Protein AF-A0A5J4TJ19-F1 (afdb_monomer_lite)

Structure (mmCIF, N/CA/C/O backbone):
data_AF-A0A5J4TJ19-F1
#
_entry.id   AF-A0A5J4TJ19-F1
#
loop_
_atom_site.group_PDB
_atom_site.id
_atom_site.type_symbol
_atom_site.label_atom_id
_atom_site.label_alt_id
_atom_site.label_comp_id
_atom_site.label_asym_id
_atom_site.label_entity_id
_atom_site.label_seq_id
_atom_site.pdbx_PDB_ins_code
_atom_site.Cartn_x
_atom_site.Cartn_y
_atom_site.Cartn_z
_atom_site.occupancy
_atom_site.B_iso_or_equiv
_atom_site.auth_seq_id
_atom_site.auth_comp_id
_atom_site.auth_asym_id
_atom_site.auth_atom_id
_atom_site.pdbx_PDB_model_num
ATOM 1 N N . MET A 1 1 ? -7.104 2.377 -13.188 1.00 73.00 1 MET A N 1
ATOM 2 C CA . MET A 1 1 ? -5.710 2.885 -13.024 1.00 73.00 1 MET A CA 1
ATOM 3 C C . MET A 1 1 ? -4.685 2.036 -13.780 1.00 73.00 1 MET A C 1
ATOM 5 O O . MET A 1 1 ? -3.679 2.564 -14.242 1.00 73.00 1 MET A O 1
ATOM 9 N N . ILE A 1 2 ? -4.985 0.755 -13.976 1.00 77.81 2 ILE A N 1
ATOM 10 C CA . ILE A 1 2 ? -4.185 -0.257 -14.673 1.00 77.81 2 ILE A CA 1
ATOM 11 C C . ILE A 1 2 ? -3.353 0.203 -15.890 1.00 77.81 2 ILE A C 1
ATOM 13 O O . ILE A 1 2 ? -2.145 -0.001 -15.876 1.00 77.81 2 ILE A O 1
ATOM 17 N N . LYS A 1 3 ? -3.923 0.924 -16.871 1.00 75.31 3 LYS A N 1
ATOM 18 C CA . LYS A 1 3 ? -3.199 1.369 -18.088 1.00 75.31 3 LYS A CA 1
ATOM 19 C C . LYS A 1 3 ? -1.941 2.196 -17.803 1.00 75.31 3 LYS A C 1
ATOM 21 O O . LYS A 1 3 ? -0.992 2.189 -18.576 1.00 75.31 3 LYS A O 1
ATOM 26 N N . ILE A 1 4 ? -1.944 2.940 -16.701 1.00 72.00 4 ILE A N 1
ATOM 27 C CA . ILE A 1 4 ? -0.815 3.772 -16.279 1.00 72.00 4 ILE A CA 1
ATOM 28 C C . ILE A 1 4 ? 0.294 2.897 -15.658 1.00 72.00 4 ILE A C 1
ATOM 30 O O . ILE A 1 4 ? 1.481 3.166 -15.833 1.00 72.00 4 ILE A O 1
ATOM 34 N N . LEU A 1 5 ? -0.092 1.823 -14.962 1.00 71.19 5 LEU A N 1
ATOM 35 C CA . LEU A 1 5 ? 0.812 0.867 -14.313 1.00 71.19 5 LEU A CA 1
ATOM 36 C C . LEU A 1 5 ? 1.460 -0.123 -15.299 1.00 71.19 5 LEU A C 1
ATOM 38 O O . LEU A 1 5 ? 2.409 -0.815 -14.934 1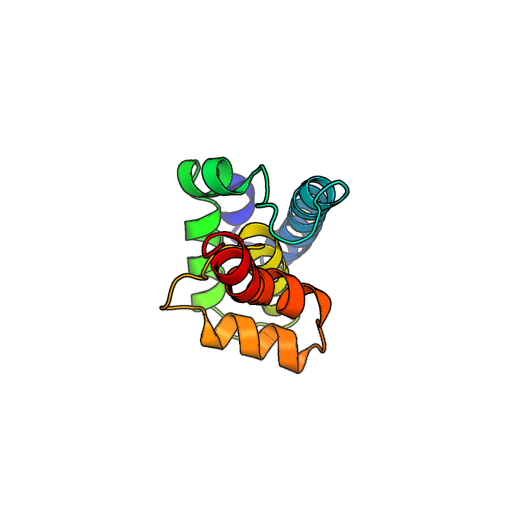.00 71.19 5 LEU A O 1
ATOM 42 N N . GLU A 1 6 ? 0.965 -0.194 -16.535 1.00 76.19 6 GLU A N 1
ATOM 43 C CA . GLU A 1 6 ? 1.499 -1.036 -17.617 1.00 76.19 6 GLU A CA 1
ATOM 44 C C . GLU A 1 6 ? 2.679 -0.396 -18.369 1.00 76.19 6 GLU A C 1
ATOM 46 O O . GLU A 1 6 ? 3.279 -1.030 -19.233 1.00 76.19 6 GLU A O 1
ATOM 51 N N . SER A 1 7 ? 3.052 0.845 -18.047 1.00 74.06 7 SER A N 1
ATOM 52 C CA . SER A 1 7 ? 4.174 1.523 -18.702 1.00 74.06 7 SER A CA 1
ATOM 53 C C . SER A 1 7 ? 5.529 0.879 -18.365 1.00 74.06 7 SER A C 1
ATOM 55 O O . SER A 1 7 ? 5.915 0.789 -17.200 1.00 74.06 7 SER A O 1
ATOM 57 N N . GLU A 1 8 ? 6.319 0.553 -19.393 1.00 68.38 8 GLU A N 1
ATOM 58 C CA . GLU A 1 8 ? 7.638 -0.094 -19.260 1.00 68.38 8 GLU A CA 1
ATOM 59 C C . GLU A 1 8 ? 8.735 0.826 -18.681 1.00 68.38 8 GLU A C 1
ATOM 61 O O . GLU A 1 8 ? 9.715 0.362 -18.093 1.00 68.38 8 GLU A O 1
ATOM 66 N N . GLY A 1 9 ? 8.585 2.150 -18.804 1.00 74.56 9 GLY A N 1
ATOM 67 C CA . GLY A 1 9 ? 9.591 3.115 -18.349 1.00 74.56 9 GLY A CA 1
ATOM 68 C C . GLY A 1 9 ? 9.588 3.339 -16.831 1.00 74.56 9 GLY A C 1
ATOM 69 O O . GLY A 1 9 ? 8.590 3.792 -16.278 1.00 74.56 9 GLY A O 1
ATOM 70 N N . TYR A 1 10 ? 10.731 3.142 -16.158 1.00 73.12 10 TYR A N 1
ATOM 71 C CA . TYR A 1 10 ? 10.865 3.344 -14.702 1.00 73.12 10 TYR A CA 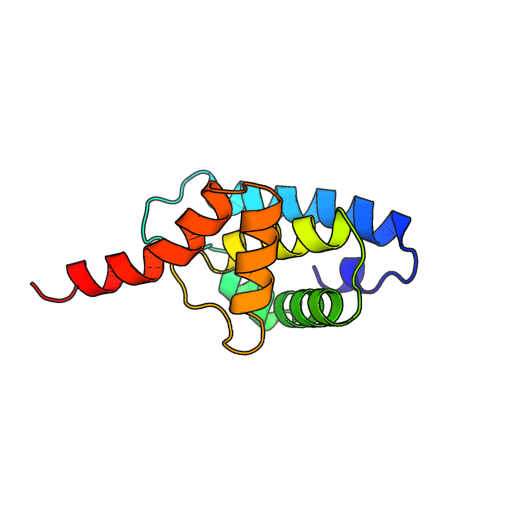1
ATOM 72 C C . TYR A 1 10 ? 10.490 4.760 -14.232 1.00 73.12 10 TYR A C 1
ATOM 74 O O . TYR A 1 10 ? 9.730 4.925 -13.282 1.00 73.12 10 TYR A O 1
ATOM 82 N N . ILE A 1 11 ? 10.981 5.790 -14.927 1.00 73.75 11 ILE A N 1
ATOM 83 C CA . ILE A 1 11 ? 10.667 7.195 -14.613 1.00 73.75 11 ILE A CA 1
ATOM 84 C C . ILE A 1 11 ? 9.173 7.474 -14.816 1.00 73.75 11 ILE A C 1
ATOM 86 O O . ILE A 1 11 ? 8.565 8.218 -14.047 1.00 73.75 11 ILE A O 1
ATOM 90 N N . ILE A 1 12 ? 8.574 6.865 -15.842 1.00 78.12 12 ILE A N 1
ATOM 91 C CA . ILE A 1 12 ? 7.144 7.003 -16.120 1.00 78.12 12 ILE A CA 1
ATOM 92 C C . ILE A 1 12 ? 6.344 6.336 -15.003 1.00 78.12 12 ILE A C 1
ATOM 94 O O . ILE A 1 12 ? 5.401 6.945 -14.510 1.00 78.12 12 ILE A O 1
ATOM 98 N N . LEU A 1 13 ? 6.759 5.153 -14.541 1.00 76.31 13 LEU A N 1
ATOM 99 C CA . LEU A 1 13 ? 6.145 4.460 -13.411 1.00 76.31 13 LEU A CA 1
ATOM 100 C C . LEU A 1 13 ? 6.218 5.287 -12.119 1.00 76.31 13 LEU A C 1
ATOM 102 O O . LEU A 1 13 ? 5.219 5.390 -11.416 1.00 76.31 13 LEU A O 1
ATOM 106 N N . LEU A 1 14 ? 7.360 5.916 -11.825 1.00 75.56 14 LEU A N 1
ATOM 107 C CA . LEU A 1 14 ? 7.516 6.783 -10.651 1.00 75.56 14 LEU A CA 1
ATOM 108 C C . LEU A 1 14 ? 6.557 7.980 -10.683 1.00 75.56 14 LEU A C 1
ATOM 110 O O . LEU A 1 14 ? 5.779 8.169 -9.751 1.00 75.56 14 LEU A O 1
ATOM 114 N N . LYS A 1 15 ? 6.552 8.751 -11.778 1.00 80.56 15 LYS A N 1
ATOM 115 C CA . LYS A 1 15 ? 5.634 9.896 -11.938 1.00 80.56 15 LYS A CA 1
ATOM 116 C C . LYS A 1 15 ? 4.171 9.465 -11.915 1.00 80.56 15 LYS A C 1
ATOM 118 O O . LYS A 1 15 ? 3.307 10.146 -11.373 1.00 80.56 15 LYS A O 1
ATOM 123 N N . SER A 1 16 ? 3.897 8.309 -12.497 1.00 79.88 16 SER A N 1
ATOM 124 C CA . SER A 1 16 ? 2.578 7.700 -12.478 1.00 79.88 16 SER A CA 1
ATOM 125 C C . SER A 1 16 ? 2.132 7.345 -11.064 1.00 79.88 16 SER A C 1
ATOM 127 O O . SER A 1 16 ? 1.011 7.669 -10.684 1.00 79.88 16 SER A O 1
ATOM 129 N N . ALA A 1 17 ? 3.013 6.740 -10.263 1.00 80.12 17 ALA A N 1
ATOM 130 C CA . ALA A 1 17 ? 2.744 6.428 -8.866 1.00 80.1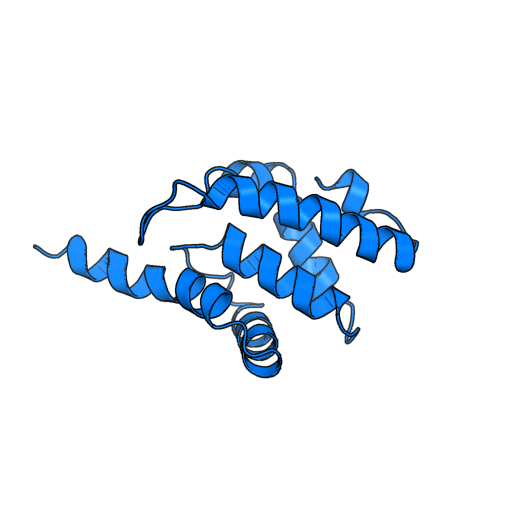2 17 ALA A CA 1
ATOM 131 C C . ALA A 1 17 ? 2.471 7.699 -8.043 1.00 80.12 17 ALA A C 1
ATOM 133 O O . ALA A 1 17 ? 1.591 7.681 -7.188 1.00 80.12 17 ALA A O 1
ATOM 134 N N . GLU A 1 18 ? 3.148 8.817 -8.332 1.00 83.00 18 GLU A N 1
ATOM 135 C CA . GLU A 1 18 ? 2.871 10.119 -7.700 1.00 83.00 18 GLU A CA 1
ATOM 136 C C . GLU A 1 18 ? 1.484 10.684 -8.046 1.00 83.00 18 GLU A C 1
ATOM 138 O O . GLU A 1 18 ? 0.815 11.268 -7.195 1.00 83.00 18 GLU A O 1
ATOM 143 N N . ILE A 1 19 ? 1.013 10.507 -9.279 1.00 85.81 19 ILE A N 1
ATOM 144 C CA . ILE A 1 19 ? -0.345 10.924 -9.656 1.00 85.81 19 ILE A CA 1
ATOM 145 C C . ILE A 1 19 ? -1.372 10.028 -8.962 1.00 85.81 19 ILE A C 1
ATOM 147 O O . ILE A 1 19 ? -2.331 10.505 -8.355 1.00 85.81 19 ILE A O 1
ATOM 151 N N . ILE A 1 20 ? -1.147 8.719 -9.026 1.00 85.75 20 ILE A N 1
ATOM 152 C CA . ILE A 1 20 ? -2.039 7.707 -8.472 1.00 85.75 20 ILE A CA 1
ATOM 153 C C . ILE A 1 20 ? -2.188 7.871 -6.958 1.00 85.75 20 ILE A C 1
ATOM 155 O O . ILE A 1 20 ? -3.309 7.863 -6.450 1.00 85.75 20 ILE A O 1
ATOM 159 N N . ILE A 1 21 ? -1.082 8.059 -6.234 1.00 88.88 21 ILE A N 1
ATOM 160 C CA . ILE A 1 21 ? -1.115 8.209 -4.778 1.00 88.88 21 ILE A CA 1
ATOM 161 C C . ILE A 1 21 ? -1.918 9.445 -4.363 1.00 88.88 21 ILE A C 1
ATOM 163 O O . ILE A 1 21 ? -2.589 9.406 -3.339 1.00 88.88 21 ILE A O 1
ATOM 167 N N . ASN A 1 22 ? -1.910 10.521 -5.155 1.00 89.31 22 ASN A N 1
ATOM 168 C CA . ASN A 1 22 ? -2.717 11.708 -4.872 1.00 89.31 22 ASN A CA 1
ATOM 169 C C . ASN A 1 22 ? -4.218 11.439 -5.054 1.00 89.31 22 ASN A C 1
ATOM 171 O O . ASN A 1 22 ? -5.016 11.910 -4.248 1.00 89.31 22 ASN A O 1
ATOM 175 N N . ILE A 1 23 ? -4.600 10.641 -6.057 1.00 89.06 23 ILE A N 1
ATOM 176 C CA . ILE A 1 23 ? -5.995 10.219 -6.261 1.00 89.06 23 ILE A CA 1
ATOM 177 C C . ILE A 1 23 ? -6.464 9.337 -5.098 1.00 89.06 23 ILE A C 1
ATOM 179 O O . ILE A 1 23 ? -7.543 9.556 -4.556 1.00 89.06 23 ILE A O 1
ATOM 183 N N . ILE A 1 24 ? -5.639 8.371 -4.684 1.00 90.88 24 ILE A N 1
ATOM 184 C CA . ILE A 1 24 ? -5.925 7.503 -3.532 1.00 90.88 24 ILE A CA 1
ATOM 185 C C . ILE A 1 24 ? -6.076 8.359 -2.268 1.00 90.88 24 ILE A C 1
ATOM 187 O O . ILE A 1 24 ? -7.096 8.296 -1.594 1.00 90.88 24 ILE A O 1
ATOM 191 N N . LYS A 1 25 ? -5.122 9.256 -1.994 1.00 91.56 25 LYS A N 1
ATOM 192 C CA . LYS A 1 25 ? -5.185 10.169 -0.841 1.00 91.56 25 LYS A CA 1
ATOM 193 C C . LYS A 1 25 ? -6.446 11.023 -0.815 1.00 91.56 25 LYS A C 1
ATOM 195 O O . LYS A 1 25 ? -6.989 11.243 0.261 1.00 91.56 25 LYS A O 1
ATOM 200 N N . ALA A 1 26 ? -6.921 11.496 -1.968 1.00 91.31 26 ALA A N 1
ATOM 201 C CA . ALA A 1 26 ? -8.157 12.270 -2.033 1.00 91.31 26 ALA A CA 1
ATOM 202 C C . ALA A 1 26 ? -9.361 11.469 -1.509 1.00 91.31 26 ALA A C 1
ATOM 204 O O . ALA A 1 26 ? -10.218 12.030 -0.834 1.00 91.31 26 ALA A O 1
ATOM 205 N N . GLY A 1 27 ? -9.378 10.151 -1.732 1.00 89.69 27 GLY A N 1
ATOM 206 C CA . GLY A 1 27 ? -10.398 9.255 -1.193 1.00 89.69 27 GLY A CA 1
ATOM 207 C C . GLY A 1 27 ? -10.321 9.015 0.319 1.00 89.69 27 GLY A C 1
ATOM 208 O O . GLY A 1 27 ? -11.207 8.350 0.845 1.00 89.69 27 GLY A O 1
ATOM 209 N N . LEU A 1 28 ? -9.304 9.542 1.015 1.00 91.50 28 LEU A N 1
ATOM 210 C CA . LEU A 1 28 ? -9.132 9.414 2.468 1.00 91.50 28 LEU A CA 1
ATOM 211 C C . LEU A 1 28 ? -9.553 10.654 3.266 1.00 91.50 28 LEU A C 1
ATOM 213 O O . LEU A 1 28 ? -9.705 10.545 4.477 1.00 91.50 28 LEU A O 1
ATOM 217 N N . ILE A 1 29 ? -9.695 11.824 2.628 1.00 88.88 29 ILE A N 1
ATOM 218 C CA . ILE A 1 29 ? -9.797 13.133 3.313 1.00 88.88 29 ILE A CA 1
ATOM 219 C C . ILE A 1 29 ? -10.968 13.199 4.309 1.00 88.88 29 ILE A C 1
ATOM 221 O O . ILE A 1 29 ? -10.871 13.894 5.316 1.00 88.88 29 ILE A O 1
ATOM 225 N N . GLU A 1 30 ? -12.040 12.451 4.061 1.00 86.81 30 GLU A N 1
ATOM 226 C CA . GLU A 1 30 ? -13.260 12.457 4.880 1.00 86.81 30 GLU A CA 1
ATOM 227 C C . GLU A 1 30 ? -13.532 11.108 5.565 1.00 86.81 30 GLU A C 1
ATOM 229 O O . GLU A 1 30 ? -14.629 10.877 6.072 1.00 86.81 30 GLU A O 1
ATOM 234 N N . LEU A 1 31 ? -12.552 10.197 5.578 1.00 90.94 31 LEU A N 1
ATOM 235 C CA . LEU A 1 31 ? -12.708 8.901 6.233 1.00 90.94 31 LEU A CA 1
ATOM 236 C C . LEU A 1 31 ? -12.311 8.973 7.704 1.00 90.94 31 LEU A C 1
ATOM 238 O O . LEU A 1 31 ? -11.183 9.326 8.047 1.00 90.94 31 LEU A O 1
ATOM 242 N N . ASN A 1 32 ? -13.223 8.538 8.565 1.00 90.12 32 ASN A N 1
ATOM 243 C CA . ASN A 1 32 ? -12.952 8.281 9.971 1.00 90.12 32 ASN A CA 1
ATOM 244 C C . ASN A 1 32 ? -12.167 6.966 10.158 1.00 90.12 32 ASN A C 1
ATOM 246 O O . ASN A 1 32 ? -11.972 6.174 9.228 1.00 90.12 32 ASN A O 1
ATOM 250 N N . GLU A 1 33 ? -11.716 6.714 11.384 1.00 87.50 33 GLU A N 1
ATOM 251 C CA . GLU A 1 33 ? -11.166 5.416 11.789 1.00 87.50 33 GLU A CA 1
ATOM 252 C C . GLU A 1 33 ? -12.193 4.292 11.564 1.00 87.50 33 GLU A C 1
ATOM 254 O O . GLU A 1 33 ? -13.401 4.477 11.725 1.00 87.50 33 GLU A O 1
ATOM 259 N N . GLY A 1 34 ? -11.719 3.131 11.115 1.00 87.56 34 GLY A N 1
ATOM 260 C CA . GLY A 1 34 ? -12.547 1.974 10.770 1.00 87.56 34 GLY A CA 1
ATOM 261 C C . GLY A 1 34 ? -13.284 2.081 9.426 1.00 87.56 34 GLY A C 1
ATOM 262 O O . GLY A 1 34 ? -13.830 1.082 8.953 1.00 87.56 34 GLY A O 1
ATOM 263 N N . GLN A 1 35 ? -13.312 3.256 8.784 1.00 91.06 35 GLN A N 1
ATOM 264 C CA . GLN A 1 35 ? -13.962 3.420 7.484 1.00 91.06 35 GLN A CA 1
ATOM 265 C C . GLN A 1 35 ? -13.046 3.009 6.331 1.00 91.06 35 GLN A C 1
ATOM 267 O O . GLN A 1 35 ? -11.917 3.476 6.192 1.00 91.06 35 GLN A O 1
ATOM 272 N N . GLN A 1 36 ? -13.584 2.161 5.458 1.00 91.62 36 GLN A N 1
ATOM 273 C CA . GLN A 1 36 ? -12.861 1.609 4.318 1.00 91.62 36 GLN A CA 1
ATOM 274 C C . GLN A 1 36 ? -12.714 2.622 3.187 1.00 91.62 36 GLN A C 1
ATOM 276 O O . GLN A 1 36 ? -13.571 3.482 2.974 1.00 91.62 36 GLN A O 1
ATOM 281 N N . HIS A 1 37 ? -11.650 2.461 2.402 1.00 91.62 37 HIS A N 1
ATOM 282 C CA . HIS A 1 37 ? -11.404 3.318 1.254 1.00 91.62 37 HIS A CA 1
ATOM 283 C C . HIS A 1 37 ? -12.503 3.149 0.179 1.00 91.62 37 HIS A C 1
ATOM 285 O O . HIS A 1 37 ? -12.715 2.033 -0.305 1.00 91.62 37 HIS A O 1
ATOM 291 N N . PRO A 1 38 ? -13.145 4.237 -0.302 1.00 92.00 38 PRO A N 1
ATOM 292 C CA . PRO A 1 38 ? -14.269 4.158 -1.247 1.00 92.00 38 PRO A CA 1
ATOM 293 C C . PRO A 1 38 ? -13.914 3.563 -2.616 1.00 92.00 38 PRO A C 1
ATOM 295 O O . PRO A 1 38 ? -14.791 3.089 -3.331 1.00 92.00 38 PRO A O 1
ATOM 298 N N . TYR A 1 39 ? -12.635 3.577 -2.998 1.00 89.50 39 TYR A N 1
ATOM 299 C CA . TYR A 1 39 ? -12.166 3.073 -4.286 1.00 89.50 39 TYR A CA 1
ATOM 300 C C . TYR A 1 39 ? -11.669 1.630 -4.206 1.00 89.50 39 TYR A C 1
ATOM 302 O O . TYR A 1 39 ? -11.346 1.069 -5.246 1.00 89.50 39 TYR A O 1
ATOM 310 N N . LEU A 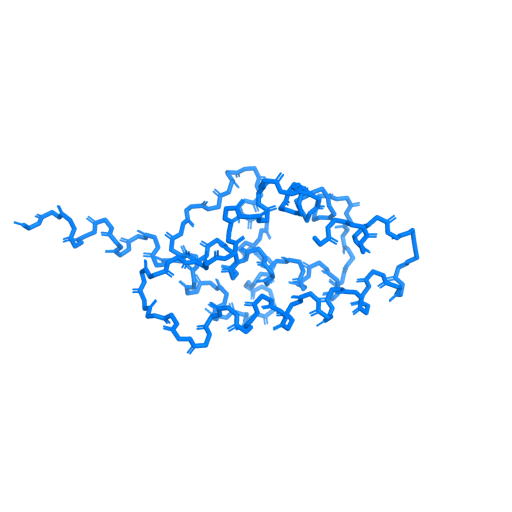1 40 ? -11.613 1.009 -3.018 1.00 87.25 40 LEU A N 1
ATOM 311 C CA . LEU A 1 40 ? -11.034 -0.327 -2.851 1.00 87.25 40 LEU A CA 1
ATOM 312 C C . LEU A 1 40 ? -11.663 -1.342 -3.812 1.00 87.25 40 LEU A C 1
ATOM 314 O O . LEU A 1 40 ? -10.944 -1.944 -4.603 1.00 87.25 40 LEU A O 1
ATOM 318 N N . GLN A 1 41 ? -12.992 -1.490 -3.787 1.00 88.62 41 GLN A N 1
ATOM 319 C CA . GLN A 1 41 ? -13.673 -2.477 -4.630 1.00 88.62 41 GLN A CA 1
ATOM 320 C C . GLN A 1 41 ? -13.455 -2.190 -6.118 1.00 88.62 41 GLN A C 1
ATOM 322 O O . GLN A 1 41 ? -13.070 -3.080 -6.864 1.00 88.62 41 GLN A O 1
ATOM 327 N N . GLN A 1 42 ? -13.588 -0.929 -6.531 1.00 91.50 42 GLN A N 1
ATOM 328 C CA . GLN A 1 42 ? -13.357 -0.528 -7.918 1.00 91.50 42 GLN A CA 1
ATOM 329 C C . GLN A 1 42 ? -11.925 -0.839 -8.389 1.00 91.50 42 GLN A C 1
ATOM 331 O O . GLN A 1 42 ? -11.730 -1.246 -9.531 1.00 91.50 42 GLN A O 1
ATOM 336 N N . LEU A 1 43 ? -10.922 -0.640 -7.528 1.00 89.38 43 LEU A N 1
ATOM 337 C CA . LEU A 1 43 ? -9.515 -0.903 -7.845 1.00 89.38 43 LEU A CA 1
ATOM 338 C C . LEU A 1 43 ? -9.163 -2.396 -7.824 1.00 89.38 43 LEU A C 1
ATOM 340 O O . LEU A 1 43 ? -8.181 -2.804 -8.448 1.00 89.38 43 LEU A O 1
ATOM 344 N N . ILE A 1 44 ? -9.929 -3.208 -7.094 1.00 89.12 44 ILE A N 1
ATOM 345 C CA . ILE A 1 44 ? -9.874 -4.668 -7.200 1.00 89.12 44 ILE A CA 1
ATOM 346 C C . ILE A 1 44 ? -10.483 -5.092 -8.540 1.00 89.12 44 ILE A C 1
ATOM 348 O O . ILE A 1 44 ? -9.829 -5.801 -9.303 1.00 89.12 44 ILE A O 1
ATOM 352 N N . ASP A 1 45 ? -11.690 -4.611 -8.844 1.00 91.00 45 ASP A N 1
ATOM 353 C CA . ASP A 1 45 ? -12.461 -5.000 -10.028 1.00 91.00 45 ASP A CA 1
ATOM 354 C C . ASP A 1 45 ? -11.757 -4.616 -11.337 1.00 91.00 45 ASP A C 1
ATOM 356 O O . ASP A 1 45 ? -11.787 -5.373 -12.306 1.00 91.00 45 ASP A O 1
ATOM 360 N N . ASP A 1 46 ? -11.086 -3.458 -11.377 1.00 90.81 46 ASP A N 1
ATOM 361 C CA . ASP A 1 46 ? -10.339 -3.001 -12.557 1.00 90.81 46 ASP A CA 1
ATOM 362 C C . ASP A 1 46 ? -8.916 -3.591 -12.664 1.00 90.81 46 ASP A C 1
ATOM 364 O O . ASP A 1 46 ? -8.166 -3.235 -13.576 1.00 90.81 46 ASP A O 1
ATOM 368 N N . GLY A 1 47 ? -8.533 -4.476 -11.734 1.00 89.56 47 GLY A N 1
ATOM 369 C CA . GLY A 1 47 ? -7.235 -5.151 -11.695 1.00 89.56 47 GLY A CA 1
ATOM 370 C C . GLY A 1 47 ? -6.062 -4.284 -11.226 1.00 89.56 47 GLY A C 1
ATOM 371 O O . GLY A 1 47 ? -4.923 -4.758 -11.201 1.00 89.56 47 GLY A O 1
ATOM 372 N N . SER A 1 48 ? -6.292 -3.029 -10.827 1.00 90.31 48 SER A N 1
ATOM 373 C CA . SER A 1 48 ? -5.214 -2.134 -10.388 1.00 90.31 48 SER A CA 1
ATOM 374 C C . SER A 1 48 ? -4.538 -2.627 -9.110 1.00 90.31 48 SER A C 1
ATOM 376 O O . SER A 1 48 ? -3.314 -2.558 -9.017 1.00 90.31 48 SER A O 1
ATOM 378 N N . VAL A 1 49 ? -5.295 -3.174 -8.150 1.00 90.12 49 VAL A N 1
ATOM 379 C CA . VAL A 1 49 ? -4.720 -3.781 -6.935 1.00 90.12 49 VAL A CA 1
ATOM 380 C C . VAL A 1 49 ? -3.805 -4.943 -7.304 1.00 90.12 49 VAL A C 1
ATOM 382 O O . VAL A 1 49 ? -2.653 -4.955 -6.879 1.00 90.12 49 VAL A O 1
ATOM 385 N N . THR A 1 50 ? -4.263 -5.867 -8.152 1.00 90.81 50 THR A N 1
ATOM 386 C CA . THR A 1 50 ? -3.446 -6.990 -8.638 1.00 90.81 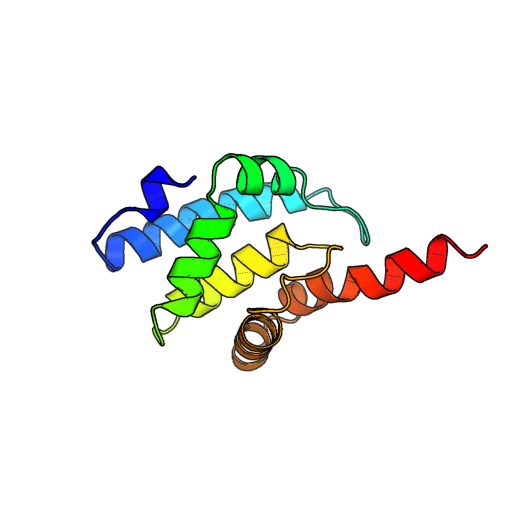50 THR A CA 1
ATOM 387 C C . THR A 1 50 ? -2.147 -6.493 -9.262 1.00 90.81 50 THR A C 1
ATOM 389 O O . THR A 1 50 ? -1.069 -6.984 -8.927 1.00 90.81 50 THR A O 1
ATOM 392 N N . LYS A 1 51 ? -2.218 -5.447 -10.094 1.00 87.81 51 LYS A N 1
ATOM 393 C CA . LYS A 1 51 ? -1.027 -4.889 -10.732 1.00 87.81 51 LYS A CA 1
ATOM 394 C C . LYS A 1 51 ? -0.054 -4.252 -9.739 1.00 87.81 51 LYS A C 1
ATOM 396 O O . LYS A 1 51 ? 1.156 -4.419 -9.879 1.00 87.81 51 LYS A O 1
ATOM 401 N N . LEU A 1 52 ? -0.557 -3.541 -8.729 1.00 88.81 52 LEU A N 1
ATOM 402 C CA . LEU A 1 52 ? 0.271 -2.987 -7.654 1.00 88.81 52 LEU A CA 1
ATOM 403 C C . LEU A 1 52 ? 0.986 -4.096 -6.875 1.00 88.81 52 LEU A C 1
ATOM 405 O O . LEU A 1 52 ? 2.177 -3.968 -6.602 1.00 88.81 52 LEU A O 1
ATOM 409 N N . VAL A 1 53 ? 0.291 -5.199 -6.583 1.00 89.50 53 VAL A N 1
ATOM 410 C CA . VAL A 1 53 ? 0.871 -6.379 -5.926 1.00 89.50 53 VAL A CA 1
ATOM 411 C C . VAL A 1 53 ? 1.970 -7.012 -6.785 1.00 89.50 53 VAL A C 1
ATOM 413 O O . VAL A 1 53 ? 3.049 -7.305 -6.276 1.00 89.50 53 VAL A O 1
ATOM 416 N N . GLU A 1 54 ? 1.751 -7.183 -8.090 1.00 88.06 54 GLU A N 1
ATOM 417 C CA . GLU A 1 54 ? 2.787 -7.673 -9.012 1.00 88.06 54 GLU A CA 1
ATOM 418 C C . GLU A 1 54 ? 4.022 -6.765 -9.018 1.00 88.06 54 GLU A C 1
ATOM 420 O O . GLU A 1 54 ? 5.149 -7.234 -8.853 1.00 88.06 54 GLU A O 1
ATOM 425 N N . LEU A 1 55 ? 3.823 -5.453 -9.171 1.00 84.75 55 LEU A N 1
ATOM 426 C CA . LEU A 1 55 ? 4.910 -4.472 -9.185 1.00 84.75 55 LEU A CA 1
ATOM 427 C C . LEU A 1 55 ? 5.686 -4.459 -7.862 1.00 84.75 55 LEU A C 1
ATOM 429 O O . LEU A 1 55 ? 6.909 -4.303 -7.872 1.00 84.75 55 LEU A O 1
ATOM 433 N N . PHE A 1 56 ? 4.988 -4.673 -6.746 1.00 87.06 56 PHE A N 1
ATOM 434 C CA . PHE A 1 56 ? 5.580 -4.825 -5.422 1.00 87.06 56 PHE A CA 1
ATOM 435 C C . PHE A 1 56 ? 6.381 -6.128 -5.271 1.00 87.06 56 PHE A C 1
ATOM 437 O O . PHE A 1 56 ? 7.339 -6.177 -4.519 1.00 87.06 56 PHE A O 1
ATOM 444 N N . LYS A 1 57 ? 6.068 -7.199 -6.002 1.00 85.81 57 LYS A N 1
ATOM 445 C CA . LYS A 1 57 ? 6.860 -8.444 -5.944 1.00 85.81 57 LYS A CA 1
ATOM 446 C C . LYS A 1 57 ? 8.108 -8.409 -6.828 1.00 85.81 57 LYS A C 1
ATOM 448 O O . LYS A 1 57 ? 9.107 -9.051 -6.520 1.00 85.81 57 LYS A O 1
ATOM 453 N N . LEU A 1 58 ? 8.061 -7.680 -7.943 1.00 77.81 58 LEU A N 1
ATOM 454 C CA . LEU A 1 58 ? 9.062 -7.776 -9.014 1.00 77.81 58 LEU A CA 1
ATOM 455 C C . LEU A 1 58 ? 10.396 -7.060 -8.743 1.00 77.81 58 LEU A C 1
ATOM 457 O O . LEU A 1 58 ? 11.353 -7.269 -9.489 1.00 77.81 58 LEU A O 1
ATOM 461 N N . LYS A 1 59 ? 10.493 -6.165 -7.752 1.00 63.72 59 LYS A N 1
ATOM 462 C CA . LYS A 1 59 ? 11.633 -5.231 -7.644 1.00 63.72 59 LYS A CA 1
ATOM 463 C C . LYS A 1 59 ? 12.101 -5.037 -6.201 1.00 63.72 59 LYS A C 1
ATOM 465 O O . LYS A 1 59 ? 11.282 -4.945 -5.316 1.00 63.72 59 LYS A O 1
ATOM 470 N N . LYS A 1 60 ? 13.404 -4.841 -5.963 1.00 64.38 60 LYS A N 1
ATOM 471 C CA . LYS A 1 60 ? 13.950 -4.289 -4.693 1.00 64.38 60 LYS A CA 1
ATOM 472 C C . LYS A 1 60 ? 14.107 -2.750 -4.719 1.00 64.38 60 LYS A C 1
ATOM 474 O O . LYS A 1 60 ? 14.901 -2.190 -3.972 1.00 64.38 60 LYS A O 1
ATOM 479 N N . LEU A 1 61 ? 13.436 -2.057 -5.638 1.00 57.97 61 LEU A N 1
ATOM 480 C CA . LEU A 1 61 ? 13.827 -0.707 -6.066 1.00 57.97 61 LEU A CA 1
ATOM 481 C C . LEU A 1 61 ? 13.184 0.417 -5.242 1.00 57.97 61 LEU A C 1
ATOM 483 O O . LEU A 1 61 ? 12.053 0.804 -5.520 1.00 57.97 61 LEU A O 1
ATOM 487 N N . ASP A 1 62 ? 13.966 0.926 -4.285 1.00 74.56 62 ASP A N 1
ATOM 488 C CA . ASP A 1 62 ? 13.963 2.292 -3.735 1.00 74.56 62 ASP A CA 1
ATOM 489 C C . ASP A 1 62 ? 12.579 2.965 -3.537 1.00 74.56 62 ASP A C 1
ATOM 491 O O . ASP A 1 62 ? 11.589 2.318 -3.200 1.00 74.56 62 ASP A O 1
ATOM 495 N N . MET A 1 63 ? 12.509 4.289 -3.652 1.00 78.38 63 MET A N 1
ATOM 496 C CA . MET A 1 63 ? 11.333 5.123 -3.409 1.00 78.38 63 MET A CA 1
ATOM 497 C C . MET A 1 63 ? 10.060 4.613 -4.110 1.00 78.38 63 MET A C 1
ATOM 499 O O . MET A 1 63 ? 8.967 4.778 -3.570 1.00 78.38 63 MET A O 1
ATOM 503 N N . ALA A 1 64 ? 10.171 3.968 -5.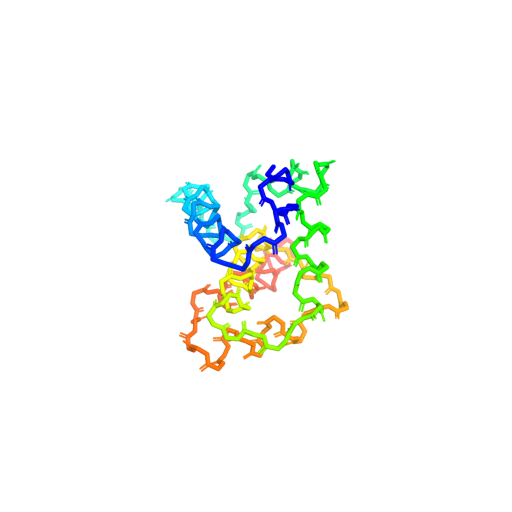279 1.00 79.00 64 ALA A N 1
ATOM 504 C CA . ALA A 1 64 ? 9.024 3.371 -5.973 1.00 79.00 64 ALA A CA 1
ATOM 505 C C . ALA A 1 64 ? 8.329 2.297 -5.124 1.00 79.00 64 ALA A C 1
ATOM 507 O O . ALA A 1 64 ? 7.101 2.259 -5.036 1.00 79.00 64 ALA A O 1
ATOM 508 N N . HIS A 1 65 ? 9.119 1.438 -4.484 1.00 85.69 65 HIS A N 1
ATOM 509 C CA . HIS A 1 65 ? 8.621 0.352 -3.653 1.00 85.69 65 HIS A CA 1
ATOM 510 C C . HIS A 1 65 ? 7.897 0.876 -2.419 1.00 85.69 65 HIS A C 1
ATOM 512 O O . HIS A 1 65 ? 6.792 0.435 -2.101 1.00 85.69 65 HIS A O 1
ATOM 518 N N . PHE A 1 66 ? 8.490 1.889 -1.784 1.00 89.19 66 PHE A N 1
ATOM 519 C CA . PHE A 1 66 ? 7.861 2.591 -0.678 1.00 89.19 66 PHE A CA 1
ATOM 520 C C . PHE A 1 66 ? 6.531 3.215 -1.112 1.00 89.19 66 PHE A C 1
ATOM 522 O O . PHE A 1 66 ? 5.516 2.990 -0.464 1.00 89.19 66 PHE A O 1
ATOM 529 N N . LYS A 1 67 ? 6.483 3.919 -2.252 1.00 89.75 67 LYS A N 1
ATOM 530 C CA . LYS A 1 67 ? 5.234 4.505 -2.772 1.00 89.75 67 LYS A CA 1
ATOM 531 C C . LYS A 1 67 ? 4.150 3.460 -3.010 1.00 89.75 67 LYS A C 1
ATOM 533 O O . LYS A 1 67 ? 2.993 3.719 -2.693 1.00 89.75 67 LYS A O 1
ATOM 538 N N . ILE A 1 68 ? 4.506 2.285 -3.528 1.00 91.00 68 ILE A N 1
ATOM 539 C CA . ILE A 1 68 ? 3.553 1.184 -3.703 1.00 91.00 68 ILE A CA 1
ATOM 540 C C . ILE A 1 68 ? 3.057 0.668 -2.348 1.00 91.00 68 ILE A C 1
ATOM 542 O O . ILE A 1 68 ? 1.850 0.507 -2.186 1.00 91.00 68 ILE A O 1
ATOM 546 N N . ALA A 1 69 ? 3.938 0.508 -1.356 1.00 92.88 69 ALA A N 1
ATOM 547 C CA . ALA A 1 69 ? 3.535 0.152 0.006 1.00 92.88 69 ALA A CA 1
ATOM 548 C C . ALA A 1 69 ? 2.569 1.186 0.616 1.00 92.88 69 ALA A C 1
ATOM 550 O O . ALA A 1 69 ? 1.563 0.797 1.205 1.00 92.88 69 ALA A O 1
ATOM 551 N N . GLN A 1 70 ? 2.812 2.489 0.411 1.00 94.81 70 GLN A N 1
ATOM 552 C CA . GLN A 1 70 ? 1.896 3.554 0.844 1.00 94.81 70 GLN A CA 1
ATOM 553 C C . GLN A 1 70 ? 0.527 3.438 0.157 1.00 94.81 70 GLN A C 1
ATOM 555 O O . GLN A 1 70 ? -0.512 3.561 0.797 1.00 94.81 70 GLN A O 1
ATOM 560 N N . MET A 1 71 ? 0.502 3.210 -1.160 1.00 94.06 71 MET A N 1
ATOM 561 C CA . MET A 1 71 ? -0.758 3.042 -1.893 1.00 94.06 71 MET A CA 1
ATOM 562 C C . MET A 1 71 ? -1.540 1.833 -1.382 1.00 94.06 71 MET A C 1
ATOM 564 O O . MET A 1 71 ? -2.741 1.945 -1.153 1.00 94.06 71 MET A O 1
ATOM 568 N N . LEU A 1 72 ? -0.863 0.705 -1.161 1.00 94.00 72 LEU A N 1
ATOM 569 C CA . LEU A 1 72 ? -1.484 -0.499 -0.620 1.00 94.00 72 LEU A CA 1
ATOM 570 C C . LEU A 1 72 ? -2.029 -0.263 0.793 1.00 94.00 72 LEU A C 1
ATOM 572 O O . LEU A 1 72 ? -3.176 -0.617 1.038 1.00 94.00 72 LEU A O 1
ATOM 576 N N . SER A 1 73 ? -1.291 0.390 1.696 1.00 95.00 73 SER A N 1
ATOM 577 C CA . SER A 1 73 ? -1.793 0.655 3.053 1.00 95.00 73 SER A CA 1
ATOM 578 C C . SER A 1 73 ? -3.015 1.567 3.084 1.00 95.00 73 SER A C 1
ATOM 580 O O . SER A 1 73 ? -3.943 1.329 3.850 1.00 95.00 73 SER A O 1
ATOM 582 N N . MET A 1 74 ? -3.058 2.569 2.207 1.00 94.88 74 MET A N 1
ATOM 583 C CA . MET A 1 74 ? -4.216 3.448 2.059 1.00 94.88 74 MET A CA 1
ATOM 584 C C . MET A 1 74 ? -5.430 2.714 1.489 1.00 94.88 74 MET A C 1
ATOM 586 O O . MET A 1 74 ? -6.532 2.837 2.019 1.00 94.88 74 MET A O 1
ATOM 590 N N . ILE A 1 75 ? -5.238 1.942 0.416 1.00 93.25 75 ILE A N 1
ATOM 591 C CA . ILE A 1 75 ? -6.310 1.177 -0.233 1.00 93.25 75 ILE A CA 1
ATOM 592 C C . ILE A 1 75 ? -6.901 0.142 0.739 1.00 93.25 75 ILE A C 1
ATOM 594 O O . ILE A 1 75 ? -8.119 -0.002 0.809 1.00 93.25 75 ILE A O 1
ATOM 598 N N . TYR A 1 76 ? -6.048 -0.535 1.512 1.00 92.12 76 TYR A N 1
ATOM 599 C CA . TYR A 1 76 ? -6.433 -1.544 2.504 1.00 92.12 76 TYR A CA 1
ATOM 600 C C . TYR A 1 76 ? -6.750 -0.965 3.893 1.00 92.12 76 TYR A C 1
ATOM 602 O O . TYR A 1 76 ? -6.825 -1.720 4.858 1.00 92.12 76 TYR A O 1
ATOM 610 N N . LYS A 1 77 ? -6.977 0.347 4.026 1.00 92.38 77 LYS A N 1
ATOM 611 C CA . LYS A 1 77 ? -7.418 0.942 5.295 1.00 92.38 77 LYS A CA 1
ATOM 612 C C . LYS A 1 77 ? -8.635 0.197 5.862 1.00 92.38 77 LYS A C 1
ATOM 614 O O . LYS A 1 77 ? -9.620 -0.026 5.149 1.00 92.38 77 LYS A O 1
ATOM 619 N N . SER A 1 78 ? -8.545 -0.183 7.139 1.00 89.88 78 SER A N 1
ATOM 620 C CA . SER A 1 78 ? -9.583 -0.935 7.867 1.00 89.88 78 SER A CA 1
ATOM 621 C C . SER A 1 78 ? -9.970 -2.272 7.200 1.00 89.88 78 SER A C 1
ATOM 623 O O . SER A 1 78 ? -11.109 -2.736 7.311 1.00 89.88 78 SER A O 1
ATOM 625 N N . ARG A 1 79 ? -9.034 -2.887 6.465 1.00 88.50 79 ARG A N 1
ATOM 626 C CA . ARG A 1 79 ? -9.167 -4.195 5.809 1.00 88.50 79 ARG A CA 1
ATOM 627 C C . ARG A 1 79 ? -7.874 -5.001 5.977 1.00 88.50 79 ARG A C 1
ATOM 629 O O . ARG A 1 79 ? -6.789 -4.424 5.986 1.00 88.50 79 ARG A O 1
ATOM 636 N N . PRO A 1 80 ? -7.957 -6.339 6.024 1.00 86.19 80 PRO A N 1
ATOM 637 C CA . PRO A 1 80 ? -6.760 -7.161 6.067 1.00 86.19 80 PRO A CA 1
ATOM 638 C C . PRO A 1 80 ? -6.016 -7.087 4.729 1.00 86.19 80 PRO A C 1
ATOM 640 O O . PRO A 1 80 ? -6.614 -7.224 3.657 1.00 86.19 80 PRO A O 1
ATOM 643 N N . LEU A 1 81 ? -4.696 -6.906 4.794 1.00 84.81 81 LEU A N 1
ATOM 644 C CA . LEU A 1 81 ? -3.815 -7.101 3.643 1.00 84.81 81 LEU A CA 1
ATOM 645 C C . LEU A 1 81 ? -3.884 -8.554 3.167 1.00 84.81 81 LEU A C 1
ATOM 647 O O . LEU A 1 81 ? -4.080 -9.487 3.947 1.00 84.81 81 LEU A O 1
ATOM 651 N N . GLN A 1 82 ? -3.647 -8.761 1.874 1.00 79.44 82 GLN A N 1
ATOM 652 C CA . GLN A 1 82 ? -3.442 -10.107 1.350 1.00 79.44 82 GLN A CA 1
ATOM 653 C C . GLN A 1 82 ? -2.209 -10.732 2.022 1.00 79.44 82 GLN A C 1
ATOM 655 O O . GLN A 1 82 ? -1.120 -10.152 1.979 1.00 79.44 82 GLN A O 1
ATOM 660 N N . LEU A 1 83 ? -2.385 -11.920 2.616 1.00 71.62 83 LEU A N 1
ATOM 661 C CA . LEU A 1 83 ? -1.369 -12.639 3.404 1.00 71.62 83 LEU A CA 1
ATOM 662 C C . LEU A 1 83 ? 0.001 -12.706 2.715 1.00 71.62 83 LEU A C 1
ATOM 664 O O . LEU A 1 83 ? 1.026 -12.552 3.365 1.00 71.62 83 LEU A O 1
ATOM 668 N N . GLU A 1 84 ? 0.018 -12.881 1.394 1.00 83.62 84 GLU A N 1
ATOM 669 C CA . GLU A 1 84 ? 1.244 -13.065 0.611 1.00 83.62 84 GLU A CA 1
ATOM 670 C C . GLU A 1 84 ? 2.185 -11.845 0.610 1.00 83.62 84 GLU A C 1
ATOM 672 O O . GLU A 1 84 ? 3.390 -11.998 0.428 1.00 83.62 84 GLU A O 1
ATOM 677 N N . ILE A 1 85 ? 1.660 -10.630 0.795 1.00 85.38 85 ILE A N 1
ATOM 678 C CA . ILE A 1 85 ? 2.457 -9.390 0.755 1.00 85.38 85 ILE A CA 1
ATOM 679 C C . ILE A 1 85 ? 2.468 -8.618 2.073 1.00 85.38 85 ILE A C 1
ATOM 681 O O . ILE A 1 85 ? 3.179 -7.618 2.173 1.00 85.38 85 ILE A O 1
ATOM 685 N N . GLY A 1 86 ? 1.693 -9.061 3.067 1.00 88.06 86 GLY A N 1
ATOM 686 C CA . GLY A 1 86 ? 1.447 -8.317 4.302 1.00 88.06 86 GLY A CA 1
ATOM 687 C C . GLY A 1 86 ? 2.728 -7.905 5.028 1.00 88.06 86 GLY A C 1
ATOM 688 O O . GLY A 1 86 ? 2.945 -6.717 5.262 1.00 88.06 86 GLY A O 1
ATOM 689 N N . GLU A 1 87 ? 3.604 -8.869 5.320 1.00 88.94 87 GLU A N 1
ATOM 690 C CA . GLU A 1 87 ? 4.864 -8.626 6.039 1.00 88.94 87 GLU A CA 1
ATOM 691 C C . GLU A 1 87 ? 5.777 -7.655 5.280 1.00 88.94 87 GLU A C 1
ATOM 693 O O . GLU A 1 87 ? 6.231 -6.660 5.841 1.00 88.94 87 GLU A O 1
ATOM 698 N N . ASN A 1 88 ? 5.957 -7.871 3.974 1.00 90.06 88 ASN A N 1
ATOM 699 C CA . ASN A 1 88 ? 6.813 -7.026 3.142 1.00 90.06 88 ASN A CA 1
ATOM 700 C C . ASN A 1 88 ? 6.301 -5.578 3.061 1.00 90.06 88 ASN A C 1
ATOM 702 O O . ASN A 1 88 ? 7.102 -4.642 3.085 1.00 90.06 88 ASN A O 1
ATOM 706 N N . VAL A 1 89 ? 4.981 -5.369 2.969 1.00 92.62 89 VAL A N 1
ATOM 707 C CA . VAL A 1 89 ? 4.384 -4.021 2.991 1.00 92.62 89 VAL A CA 1
ATOM 708 C C . VAL A 1 89 ? 4.642 -3.351 4.339 1.00 92.62 89 VAL A C 1
ATOM 710 O O . VAL A 1 89 ? 5.099 -2.209 4.373 1.00 92.62 89 VAL A O 1
ATOM 713 N N . ILE A 1 90 ? 4.405 -4.061 5.444 1.00 93.19 90 ILE A N 1
ATOM 714 C CA . ILE A 1 90 ? 4.624 -3.544 6.801 1.00 93.19 90 ILE A CA 1
ATOM 715 C C . ILE A 1 90 ? 6.093 -3.158 7.010 1.00 93.19 90 ILE A C 1
ATOM 717 O O . ILE A 1 90 ? 6.378 -2.072 7.519 1.00 93.19 90 ILE A O 1
ATOM 721 N N . ASP A 1 91 ? 7.029 -4.005 6.591 1.00 92.25 91 ASP A N 1
ATOM 722 C CA . ASP A 1 91 ? 8.460 -3.745 6.741 1.00 92.25 91 ASP A CA 1
ATOM 723 C C . ASP A 1 91 ? 8.908 -2.520 5.940 1.00 92.25 91 ASP A C 1
ATOM 725 O O . ASP A 1 91 ? 9.672 -1.695 6.443 1.00 92.25 91 ASP A O 1
ATOM 729 N N . GLN A 1 92 ? 8.378 -2.331 4.729 1.00 91.88 92 GLN A N 1
ATOM 730 C CA . GLN A 1 92 ? 8.664 -1.138 3.930 1.00 91.88 92 GLN A CA 1
ATOM 731 C C . GLN A 1 92 ? 8.181 0.149 4.596 1.00 91.88 92 GLN A C 1
ATOM 733 O O . GLN A 1 92 ? 8.912 1.143 4.601 1.00 91.88 92 GLN A O 1
ATOM 738 N N . LEU A 1 93 ? 6.983 0.133 5.183 1.00 94.25 93 LEU A N 1
ATOM 739 C CA . LEU A 1 93 ? 6.446 1.281 5.914 1.00 94.25 93 LEU A CA 1
ATOM 740 C C . LEU A 1 93 ? 7.285 1.582 7.164 1.00 94.25 93 LEU A C 1
ATOM 742 O O . LEU A 1 93 ? 7.600 2.743 7.415 1.00 94.25 93 LEU A O 1
ATOM 746 N N . LYS A 1 94 ? 7.723 0.551 7.901 1.00 94.38 94 LYS A N 1
ATOM 747 C CA . LYS A 1 94 ? 8.602 0.700 9.075 1.00 94.38 94 LYS A CA 1
ATOM 748 C C . LYS A 1 94 ? 9.959 1.301 8.718 1.00 94.38 94 LYS A C 1
ATOM 750 O O . LYS A 1 94 ? 10.374 2.260 9.359 1.00 94.38 94 LYS A O 1
ATOM 755 N N . VAL A 1 95 ? 10.633 0.778 7.689 1.00 92.94 95 VAL A N 1
ATOM 756 C CA . VAL A 1 95 ? 11.956 1.271 7.250 1.00 92.94 95 VAL A CA 1
ATOM 757 C C . VAL A 1 95 ? 11.918 2.762 6.900 1.00 92.94 95 VAL A C 1
ATOM 759 O O . VAL A 1 95 ? 12.892 3.475 7.131 1.00 92.94 95 VAL A O 1
ATOM 762 N N . HIS A 1 96 ? 10.783 3.248 6.395 1.00 92.31 96 HIS A N 1
ATOM 763 C CA . HIS A 1 96 ? 10.584 4.650 6.024 1.00 92.31 96 HIS A CA 1
ATOM 764 C C . HIS A 1 96 ? 9.856 5.483 7.093 1.00 92.31 96 HIS A C 1
ATOM 766 O O . HIS A 1 96 ? 9.559 6.651 6.844 1.00 92.31 96 HIS A O 1
ATOM 772 N N . ASN A 1 97 ? 9.594 4.923 8.279 1.00 95.06 97 ASN A N 1
ATOM 773 C CA . ASN A 1 97 ? 8.860 5.568 9.373 1.00 95.06 97 ASN A CA 1
ATOM 774 C C . ASN A 1 97 ? 7.466 6.098 8.971 1.00 95.06 97 ASN A C 1
ATOM 776 O O . ASN A 1 97 ? 7.019 7.134 9.466 1.00 95.06 97 ASN A O 1
ATOM 780 N N . ASP A 1 98 ? 6.763 5.406 8.071 1.00 95.50 98 ASP A N 1
ATOM 781 C CA . ASP A 1 98 ? 5.398 5.764 7.676 1.00 95.50 98 ASP A CA 1
ATOM 782 C C . ASP A 1 98 ? 4.371 5.222 8.676 1.00 95.50 98 ASP A C 1
ATOM 784 O O . ASP A 1 98 ? 3.661 4.241 8.435 1.00 95.50 98 ASP A O 1
ATOM 788 N N . TYR A 1 99 ? 4.306 5.883 9.831 1.00 95.31 99 TYR A N 1
ATOM 789 C CA . TYR A 1 99 ? 3.382 5.526 10.904 1.00 95.31 99 TYR A CA 1
ATOM 790 C C . TYR A 1 99 ? 1.919 5.643 10.485 1.00 95.31 99 TYR A C 1
ATOM 792 O O . TYR A 1 99 ? 1.102 4.862 10.960 1.00 95.31 99 TYR A O 1
ATOM 800 N N . LYS A 1 100 ? 1.585 6.560 9.566 1.00 93.88 100 LYS A N 1
ATOM 801 C CA . LYS A 1 100 ? 0.201 6.724 9.117 1.00 93.88 100 LYS A CA 1
ATOM 802 C C . LYS A 1 100 ? -0.245 5.550 8.250 1.00 93.88 100 LYS A C 1
ATOM 804 O O . LYS A 1 100 ? -1.352 5.052 8.416 1.00 93.88 100 LYS A O 1
ATOM 809 N N . GLY A 1 101 ? 0.635 5.063 7.374 1.00 93.94 101 GLY A N 1
ATOM 810 C CA . GLY A 1 101 ? 0.396 3.828 6.632 1.00 93.94 101 GLY A CA 1
ATOM 811 C C . GLY A 1 101 ? 0.214 2.616 7.551 1.00 93.94 101 GLY A C 1
ATOM 812 O O . GLY A 1 101 ? -0.671 1.801 7.313 1.00 93.94 101 GLY A O 1
ATOM 813 N N . LEU A 1 102 ? 1.018 2.504 8.613 1.00 94.88 102 LEU A N 1
ATOM 814 C CA . LEU A 1 102 ? 0.874 1.430 9.606 1.00 94.88 102 LEU A CA 1
ATOM 815 C C . LEU A 1 102 ? -0.445 1.534 10.384 1.00 94.88 102 LEU A C 1
ATOM 817 O O . LEU A 1 102 ? -1.092 0.517 10.616 1.00 94.88 102 LEU A O 1
ATOM 821 N N . GLU A 1 103 ? -0.853 2.748 10.749 1.00 94.00 103 GLU A N 1
ATOM 822 C CA . GLU A 1 103 ? -2.125 3.023 11.420 1.00 94.00 103 GLU A CA 1
ATOM 823 C C . GLU A 1 103 ? -3.308 2.546 10.570 1.00 94.00 103 GLU A C 1
ATOM 825 O O . GLU A 1 103 ? -4.110 1.757 11.058 1.00 94.00 103 GLU A O 1
ATOM 830 N N . PHE A 1 104 ? -3.357 2.901 9.278 1.00 94.00 104 PHE A N 1
ATOM 831 C CA . PHE A 1 104 ? -4.431 2.468 8.372 1.00 94.00 104 PHE A CA 1
ATOM 832 C C . PHE A 1 104 ? -4.623 0.948 8.334 1.00 94.00 104 PHE A C 1
ATOM 834 O O . PHE A 1 104 ? -5.758 0.468 8.269 1.00 94.00 104 PHE A O 1
ATOM 841 N N . LEU A 1 105 ? -3.520 0.199 8.382 1.00 92.44 105 LEU A N 1
ATOM 842 C CA . LEU A 1 105 ? -3.531 -1.263 8.390 1.00 92.44 105 LEU A CA 1
ATOM 843 C C . LEU A 1 105 ? -3.963 -1.840 9.745 1.00 92.44 105 LEU A C 1
ATOM 845 O O . LEU A 1 105 ? -4.589 -2.894 9.785 1.00 92.44 105 LEU A O 1
ATOM 849 N N . ALA A 1 106 ? -3.647 -1.160 10.848 1.00 90.81 106 ALA A N 1
ATOM 850 C CA . ALA A 1 106 ? -3.975 -1.601 12.203 1.00 90.81 106 ALA A CA 1
ATOM 851 C C . ALA A 1 106 ? -5.449 -1.375 12.586 1.00 90.81 106 ALA A C 1
ATOM 853 O O . ALA A 1 106 ? -5.950 -2.004 13.516 1.00 90.81 106 ALA A O 1
ATOM 854 N N . GLU A 1 107 ? -6.161 -0.498 11.878 1.00 87.31 107 GLU A N 1
ATOM 855 C CA . GLU A 1 107 ? -7.571 -0.200 12.160 1.00 87.31 107 GLU A CA 1
ATOM 856 C C . GLU A 1 107 ? -8.513 -1.404 11.987 1.00 87.31 107 GLU A C 1
ATOM 858 O O . GLU A 1 107 ? -9.595 -1.433 12.575 1.00 87.31 107 GLU A O 1
ATOM 863 N N . GLU A 1 108 ? -8.112 -2.417 11.216 1.00 74.50 108 GLU A N 1
ATOM 864 C CA . GLU A 1 108 ? -8.859 -3.675 11.099 1.00 74.50 108 GLU A CA 1
ATOM 865 C C . GLU A 1 108 ? -9.043 -4.350 12.469 1.00 74.50 108 GLU A C 1
ATOM 867 O O . GLU A 1 108 ? -10.146 -4.776 12.810 1.00 74.50 108 GLU A O 1
ATOM 872 N N . SER A 1 109 ? -8.008 -4.309 13.311 1.00 57.50 109 SER A N 1
ATOM 873 C CA . SER A 1 109 ? -8.011 -4.917 14.643 1.00 57.50 109 SER A CA 1
ATOM 874 C C . SER A 1 109 ? -8.922 -4.193 15.646 1.00 57.50 109 SER A C 1
ATOM 876 O O . SER A 1 109 ? -9.280 -4.759 16.678 1.00 57.50 109 SER A O 1
ATOM 878 N N . GLN A 1 110 ? -9.301 -2.940 15.369 1.00 54.06 110 GLN A N 1
ATOM 879 C CA . GLN A 1 110 ? -10.204 -2.160 16.221 1.00 54.06 110 GLN A CA 1
ATOM 880 C C . GLN A 1 110 ? -11.670 -2.344 15.818 1.00 54.06 110 GLN A C 1
ATOM 882 O O . GLN A 1 110 ? -12.541 -2.370 16.689 1.00 54.06 110 GLN A O 1
ATOM 887 N N . PHE A 1 111 ? -11.958 -2.543 14.530 1.00 47.88 111 PHE A N 1
ATOM 888 C CA . PHE A 1 111 ? -13.328 -2.701 14.035 1.00 47.88 111 PHE A CA 1
ATOM 889 C C . PHE A 1 111 ? -14.026 -3.955 14.599 1.00 47.88 111 PHE A C 1
ATOM 891 O O . PHE A 1 111 ? -15.203 -3.900 14.959 1.00 47.88 111 PHE A O 1
ATOM 898 N N . ASP A 1 112 ? -13.283 -5.048 14.802 1.00 48.16 112 ASP A N 1
ATOM 899 C CA . ASP A 1 112 ? -13.793 -6.283 15.423 1.00 48.16 112 ASP A CA 1
ATOM 900 C C . ASP A 1 112 ? -14.174 -6.122 16.905 1.00 48.16 112 ASP A C 1
ATOM 902 O O . ASP A 1 112 ? -15.011 -6.866 17.426 1.00 48.16 112 ASP A O 1
ATOM 906 N N . SER A 1 113 ? -13.594 -5.142 17.605 1.00 45.94 113 SER A N 1
ATOM 907 C CA . SER A 1 113 ? -13.905 -4.893 19.018 1.00 45.94 113 SER A CA 1
ATOM 908 C C . SER A 1 113 ? -15.227 -4.142 19.225 1.00 45.94 113 SER A C 1
ATOM 910 O O . SER A 1 113 ? -15.856 -4.302 20.270 1.00 45.94 113 SER A O 1
ATOM 912 N N . PHE A 1 114 ? -15.704 -3.408 18.213 1.00 50.00 114 PHE A N 1
ATOM 913 C CA . PHE A 1 114 ? -16.957 -2.645 18.275 1.00 50.00 114 PHE A CA 1
ATOM 914 C C . PHE A 1 114 ? -18.203 -3.428 17.832 1.00 50.00 114 PHE A C 1
ATOM 916 O O . PHE A 1 114 ? -19.312 -2.970 18.083 1.00 50.00 114 PHE A O 1
ATOM 923 N N . GLN A 1 115 ? -18.057 -4.614 17.226 1.00 45.47 115 GLN A N 1
ATOM 924 C CA . GLN A 1 115 ? -19.194 -5.489 16.881 1.00 45.47 115 GLN A CA 1
ATOM 925 C C . GLN A 1 115 ? -19.502 -6.570 17.935 1.00 45.47 115 GLN A C 1
ATOM 927 O O . GLN A 1 115 ? -20.362 -7.419 17.714 1.00 45.47 115 GLN A O 1
ATOM 932 N N . ARG A 1 116 ? -18.808 -6.561 19.082 1.00 43.66 116 ARG A N 1
ATOM 933 C CA . ARG A 1 116 ? -18.986 -7.538 20.177 1.00 43.66 116 ARG A CA 1
ATOM 934 C C . ARG A 1 116 ? -19.731 -6.992 21.407 1.00 43.66 116 ARG A C 1
ATOM 936 O O . ARG A 1 116 ? -19.594 -7.567 22.486 1.00 43.66 116 ARG A O 1
ATOM 943 N N . ILE A 1 117 ? -20.504 -5.915 21.262 1.00 38.12 117 ILE A N 1
ATOM 944 C CA . ILE A 1 117 ? -21.368 -5.338 22.312 1.00 38.12 117 ILE A CA 1
ATOM 945 C C . ILE A 1 117 ? -22.810 -5.356 21.814 1.00 38.12 117 ILE A C 1
ATOM 947 O O . ILE A 1 117 ? -23.691 -5.753 22.607 1.00 38.12 117 ILE A O 1
#

Secondary structure (DSSP, 8-state):
-HHHHT---HHHHHHHHHHHHHHHHHTTTTPPTTPPPTTHHHHHHTTHHHHHHHHHHS---HHHHHHHHHHHHHHTTTSPPPTTTHHHHHHHHHHTT-HHHHHHHHTHHHHHHHT--

pLDDT: mean 83.35, std 12.86, range [38.12, 95.5]

Sequence (117 aa):
MIKILESEGYIILLKSAEIIINIIKAGLIELNEGQQHPYLQQLIDDGSVTKLVELFKLKKLDMAHFKIAQMLSMIYKSRPLQLEIGENVIDQLKVHNDYKGLEFLAEESQFDSFQRI

Radius of gyration: 14.05 Å; chains: 1; bounding box: 35×26×42 Å

Foldseek 3Di:
DVVQLPDPDPVSLVVSLVVVLVVLVVQCPPDDQLDARPCLVVCVVVCVLVSLVVVLVPDPDDPSNLSSLLSQLSNQFLHADDPVCRVVSCVSCVVVVVVVSVSRNCSVVVNVVVVPD

Organism: NCBI:txid222440